Protein AF-A0A9E5ALF6-F1 (afdb_monomer_lite)

Sequence (150 aa):
MARFAVADIAADNFTQPEVFGDGQWRSRQATKSAQDVIMPLCAPESSVYFDAKINAYVMAHSEGFGSTTLALRTATSPQGPWSPPQTVLRLPESFVGGNFVYAANGHPHLKGADLVLTYVPTQFNDVPTISYKDCYLPHFTKVNLTPEHP

Foldseek 3Di:
DWDDDPVCVVVVHPPWIWAAAPNDTDTPVPPPDDGDPLDPQFDPQKDWDQDPVVQWIKIWWWHDWQLTFIWIWTANDPSDVIDDTDGQGGDPQSVDPQKTKGNWYWDPPDDDANIKIWIAIAGPDPDDPDPPVRHGDIDIDHTHADPVRD

Radius of gyration: 17.68 Å; chains: 1; bounding box: 42×36×46 Å

pLDDT: mean 88.63, std 9.23, range [50.5, 97.38]

Secondary structure (DSSP, 8-state):
-EE--HHHHHTT--S--EEEETTEEEETTT--SPPP--STTPPSS-EEEEETTTTEEEEEEEESSSS-EEEEEEESSTT-PPPPPEEEEE-GGGGSTTEEEEEEEE-TT--SSSEEEEEEEEES-SS-SS-TTTTTSPEEEEEPPPTT--

Structure (mmCIF, N/CA/C/O backbone):
data_AF-A0A9E5ALF6-F1
#
_entry.id   AF-A0A9E5ALF6-F1
#
loop_
_atom_site.group_PDB
_atom_site.id
_atom_site.type_symbol
_atom_site.label_atom_id
_atom_site.label_alt_id
_atom_site.label_comp_id
_atom_site.label_asym_id
_atom_site.label_entity_id
_atom_site.label_seq_id
_atom_site.pdbx_PDB_ins_code
_atom_site.Cartn_x
_atom_site.Cartn_y
_atom_site.Cartn_z
_atom_site.occupancy
_atom_site.B_iso_or_equiv
_atom_site.auth_seq_id
_atom_site.auth_comp_id
_atom_site.auth_asym_id
_atom_site.auth_atom_id
_atom_site.pdbx_PDB_model_num
ATOM 1 N N . MET A 1 1 ? -8.446 7.979 9.362 1.00 88.50 1 MET A N 1
ATOM 2 C CA . MET A 1 1 ? -8.997 6.643 9.014 1.00 88.50 1 MET A CA 1
ATOM 3 C C . MET A 1 1 ? -10.419 6.541 9.533 1.00 88.50 1 MET A C 1
ATOM 5 O O . MET A 1 1 ? -10.710 7.150 10.558 1.00 88.50 1 MET A O 1
ATOM 9 N N . ALA A 1 2 ? -11.278 5.790 8.847 1.00 91.38 2 ALA A N 1
ATOM 10 C CA . ALA A 1 2 ? -12.624 5.471 9.309 1.00 91.38 2 ALA A CA 1
ATOM 11 C C . ALA A 1 2 ? -12.840 3.953 9.309 1.00 91.38 2 ALA A C 1
ATOM 13 O O . ALA A 1 2 ? -12.214 3.245 8.520 1.00 91.38 2 ALA A O 1
ATOM 14 N N . ARG A 1 3 ? -13.718 3.469 10.186 1.00 93.50 3 ARG A N 1
ATOM 15 C CA . ARG A 1 3 ? -14.175 2.077 10.221 1.00 93.50 3 ARG A CA 1
ATOM 16 C C . ARG A 1 3 ? -15.681 2.026 10.451 1.00 93.50 3 ARG A C 1
ATOM 18 O O . ARG A 1 3 ? -16.265 2.972 10.972 1.00 93.50 3 ARG A O 1
ATOM 25 N N . PHE A 1 4 ? -16.279 0.899 10.100 1.00 94.81 4 PHE A N 1
ATOM 26 C CA . PHE A 1 4 ? -17.687 0.602 10.345 1.00 94.81 4 PHE A CA 1
ATOM 27 C C . PHE A 1 4 ? -17.787 -0.665 11.187 1.00 94.81 4 PHE A C 1
ATOM 29 O O . PHE A 1 4 ? -16.930 -1.548 11.082 1.00 94.81 4 PHE A O 1
ATOM 36 N N . ALA A 1 5 ? -18.829 -0.770 12.009 1.00 94.94 5 ALA A N 1
ATOM 37 C CA . ALA A 1 5 ? -19.128 -2.029 12.667 1.00 94.94 5 ALA A CA 1
ATOM 38 C C . ALA A 1 5 ? -19.545 -3.069 11.616 1.00 94.94 5 ALA A C 1
ATOM 40 O O . ALA A 1 5 ? -20.293 -2.771 10.687 1.00 94.94 5 ALA A O 1
ATOM 41 N N . VAL A 1 6 ? -19.096 -4.315 11.783 1.00 96.25 6 VAL A N 1
ATOM 42 C CA . VAL A 1 6 ? -19.445 -5.410 10.860 1.00 96.25 6 VAL A CA 1
ATOM 43 C C . VAL A 1 6 ? -20.961 -5.626 10.802 1.00 96.25 6 VAL A C 1
ATOM 45 O O . VAL A 1 6 ? -21.499 -5.881 9.730 1.00 96.25 6 VAL A O 1
ATOM 48 N N . ALA A 1 7 ? -21.653 -5.476 11.936 1.00 96.75 7 ALA A N 1
ATOM 49 C CA . ALA A 1 7 ? -23.107 -5.590 12.008 1.00 96.75 7 ALA A CA 1
ATOM 50 C C . ALA A 1 7 ? -23.833 -4.512 11.180 1.00 96.75 7 ALA A C 1
ATOM 52 O O . ALA A 1 7 ? -24.843 -4.820 10.556 1.00 96.75 7 ALA A O 1
ATOM 53 N N . ASP A 1 8 ? -23.300 -3.286 11.128 1.00 95.88 8 ASP A N 1
ATOM 54 C CA . ASP A 1 8 ? -23.876 -2.204 10.322 1.00 95.88 8 ASP A CA 1
ATOM 55 C C . ASP A 1 8 ? -23.686 -2.467 8.825 1.00 95.88 8 ASP A C 1
ATOM 57 O O . ASP A 1 8 ? -24.643 -2.365 8.062 1.00 95.88 8 ASP A O 1
ATOM 61 N N . ILE A 1 9 ? -22.488 -2.905 8.409 1.00 96.12 9 ILE A N 1
ATOM 62 C CA . ILE A 1 9 ? -22.232 -3.311 7.015 1.00 96.12 9 ILE A CA 1
ATOM 63 C C . ILE A 1 9 ? -23.180 -4.448 6.609 1.00 96.12 9 ILE A C 1
ATOM 65 O O . ILE A 1 9 ? -23.771 -4.406 5.533 1.00 96.12 9 ILE A O 1
ATOM 69 N N . ALA A 1 10 ? -23.348 -5.457 7.470 1.00 97.25 10 ALA A N 1
ATOM 70 C CA . ALA A 1 10 ? -24.234 -6.592 7.208 1.00 97.25 10 ALA A CA 1
ATOM 71 C C . ALA A 1 10 ? -25.715 -6.188 7.076 1.00 97.25 10 ALA A C 1
ATOM 73 O O . ALA A 1 10 ? -26.490 -6.912 6.455 1.00 97.25 10 ALA A O 1
ATOM 74 N N . ALA A 1 11 ? -26.095 -5.043 7.643 1.00 97.38 11 ALA A N 1
ATOM 75 C CA . ALA A 1 11 ? -27.430 -4.464 7.562 1.00 97.38 11 ALA A CA 1
ATOM 76 C C . ALA A 1 11 ? -27.563 -3.375 6.476 1.00 97.38 11 ALA A C 1
ATOM 78 O O . ALA A 1 11 ? -28.560 -2.656 6.477 1.00 97.38 11 ALA A O 1
ATOM 79 N N . ASP A 1 12 ? -26.578 -3.231 5.578 1.00 97.00 12 ASP A N 1
ATOM 80 C CA . ASP A 1 12 ? -26.531 -2.184 4.539 1.00 97.00 12 ASP A CA 1
ATOM 81 C C . ASP A 1 12 ? -26.562 -0.747 5.109 1.00 97.00 12 ASP A C 1
ATOM 83 O O . ASP A 1 12 ? -27.033 0.208 4.491 1.00 97.00 12 ASP A O 1
ATOM 87 N N . ASN A 1 13 ? -26.052 -0.575 6.332 1.00 95.12 13 ASN A N 1
ATOM 88 C CA . ASN A 1 13 ? -25.988 0.708 7.017 1.00 95.12 13 ASN A CA 1
ATOM 89 C C . ASN A 1 13 ? -24.564 1.284 6.994 1.00 95.12 13 ASN A C 1
ATOM 91 O O . ASN A 1 13 ? -23.697 0.900 7.774 1.00 95.12 13 ASN A O 1
ATOM 95 N N . PHE A 1 14 ? -24.340 2.299 6.160 1.00 93.31 14 PHE A N 1
ATOM 96 C CA . PHE A 1 14 ? -23.057 3.016 6.064 1.00 93.31 14 PHE A CA 1
ATOM 97 C C . PHE A 1 14 ? -23.102 4.428 6.668 1.00 93.31 14 PHE A C 1
ATOM 99 O O . PHE A 1 14 ? -22.261 5.277 6.370 1.00 93.31 14 PHE A O 1
ATOM 106 N N . THR A 1 15 ? -24.102 4.720 7.503 1.00 93.19 15 THR A N 1
ATOM 107 C CA . THR A 1 15 ? -24.348 6.091 7.992 1.00 93.19 15 THR A CA 1
ATOM 108 C C . THR A 1 15 ? -23.600 6.442 9.278 1.00 93.19 15 THR A C 1
ATOM 110 O O . THR A 1 15 ? -23.472 7.623 9.603 1.00 93.19 15 THR A O 1
ATOM 113 N N . GLN A 1 16 ? -23.067 5.440 9.985 1.00 91.12 16 GLN A N 1
ATOM 114 C CA . GLN A 1 16 ? -22.461 5.593 11.313 1.00 91.12 16 GLN A CA 1
ATOM 115 C C . GLN A 1 16 ? -20.985 5.145 11.359 1.00 91.12 16 GLN A C 1
ATOM 117 O O . GLN A 1 16 ? -20.645 4.220 12.095 1.00 91.12 16 GLN A O 1
ATOM 122 N N . PRO A 1 17 ? -20.069 5.770 10.593 1.00 93.75 17 PRO A N 1
ATOM 123 C CA . PRO A 1 17 ? -18.651 5.460 10.722 1.00 93.75 17 PRO A CA 1
ATOM 124 C C . PRO A 1 17 ? -18.087 5.942 12.063 1.00 93.75 17 PRO A C 1
ATOM 126 O O . PRO A 1 17 ? -18.401 7.039 12.547 1.00 93.75 17 PRO A O 1
ATOM 129 N N . GLU A 1 18 ? -17.149 5.168 12.598 1.00 92.50 18 GLU A N 1
ATOM 130 C CA . GLU A 1 18 ? -16.189 5.656 13.580 1.00 92.50 18 GLU A CA 1
ATOM 131 C C . GLU A 1 18 ? -14.966 6.225 12.861 1.00 92.50 18 GLU A C 1
ATOM 133 O O . GLU A 1 18 ? -14.477 5.659 11.882 1.00 92.50 18 GLU A O 1
ATOM 138 N N . VAL A 1 19 ? -14.447 7.340 13.361 1.00 91.75 19 VAL A N 1
ATOM 139 C CA . VAL A 1 19 ? -13.244 8.003 12.859 1.00 91.75 19 VAL A CA 1
ATOM 140 C C . VAL A 1 19 ? -12.178 7.946 13.945 1.00 91.75 19 VAL A C 1
ATOM 142 O O . VAL A 1 19 ? -12.477 8.119 15.128 1.00 91.75 19 VAL A O 1
ATOM 145 N N . PHE A 1 20 ? -10.938 7.677 13.544 1.00 90.12 20 PHE A N 1
ATOM 146 C CA . PHE A 1 20 ? -9.798 7.670 14.455 1.00 90.12 20 PHE A CA 1
ATOM 147 C C . PHE A 1 20 ? -9.239 9.089 14.647 1.00 90.12 20 PHE A C 1
ATOM 149 O O . PHE A 1 20 ? -8.939 9.767 13.659 1.00 90.12 20 PHE A O 1
ATOM 156 N N . GLY A 1 21 ? -9.093 9.523 15.900 1.00 87.81 21 GLY A N 1
ATOM 157 C CA . GLY A 1 21 ? -8.500 10.808 16.280 1.00 87.81 21 GLY A CA 1
ATOM 158 C C . GLY A 1 21 ? -8.222 10.894 17.784 1.00 87.81 21 GLY A C 1
ATOM 159 O O . GLY A 1 21 ? -8.925 10.272 18.584 1.00 87.81 21 GLY A O 1
ATOM 160 N N . ASP A 1 22 ? -7.191 11.647 18.168 1.00 85.06 22 ASP A N 1
ATOM 161 C CA . ASP A 1 22 ? -6.638 11.718 19.527 1.00 85.06 22 ASP A CA 1
ATOM 162 C C . ASP A 1 22 ? -6.400 10.323 20.145 1.00 85.06 22 ASP A C 1
ATOM 164 O O . ASP A 1 22 ? -6.764 10.055 21.295 1.00 85.06 22 ASP A O 1
ATOM 168 N N . GLY A 1 23 ? -5.863 9.393 19.350 1.00 87.19 23 GLY A N 1
ATOM 169 C CA . GLY A 1 23 ? -5.560 8.025 19.775 1.00 87.19 23 GLY A CA 1
ATOM 170 C C . GLY A 1 23 ? -6.778 7.118 19.999 1.00 87.19 23 GLY A C 1
ATOM 171 O O . GLY A 1 23 ? -6.616 6.004 20.502 1.00 87.19 23 GLY A O 1
ATOM 172 N N . GLN A 1 24 ? -7.996 7.558 19.664 1.00 89.19 24 GLN A N 1
ATOM 173 C CA . GLN A 1 24 ? -9.231 6.822 19.946 1.00 89.19 24 GLN A CA 1
ATOM 174 C C . GLN A 1 24 ? -10.173 6.764 18.741 1.00 89.19 24 GLN A C 1
ATOM 176 O O . GLN A 1 24 ? -10.224 7.659 17.901 1.00 89.19 24 GLN A O 1
ATOM 181 N N . TRP A 1 25 ? -10.973 5.699 18.691 1.00 90.69 25 TRP A N 1
ATOM 182 C CA . TRP A 1 25 ? -12.106 5.591 17.776 1.00 90.69 25 TRP A CA 1
ATOM 183 C C . TRP A 1 25 ? -13.313 6.307 18.373 1.00 90.69 25 TRP A C 1
ATOM 185 O O . TRP A 1 25 ? -13.655 6.079 19.534 1.00 90.69 25 TRP A O 1
ATOM 195 N N . ARG A 1 26 ? -13.942 7.195 17.600 1.00 90.06 26 ARG A N 1
ATOM 196 C CA . ARG A 1 26 ? -15.124 7.953 18.030 1.00 90.06 26 ARG A CA 1
ATOM 197 C C . ARG A 1 26 ? -16.139 8.022 16.905 1.00 90.06 26 ARG A C 1
ATOM 199 O O . ARG A 1 26 ? -15.761 8.015 15.736 1.00 90.06 26 ARG A O 1
ATOM 206 N N . SER A 1 27 ? -17.421 8.143 17.241 1.00 88.69 27 SER A N 1
ATOM 207 C CA . SER A 1 27 ? -18.440 8.401 16.224 1.00 88.69 27 SER A CA 1
ATOM 208 C C . SER A 1 27 ? -18.116 9.693 15.473 1.00 88.69 27 SER A C 1
ATOM 210 O O . SER A 1 27 ? -17.685 10.682 16.073 1.00 88.69 27 SER A O 1
ATOM 212 N N . ARG A 1 28 ? -18.349 9.707 14.156 1.00 81.88 28 ARG A N 1
ATOM 213 C CA . ARG A 1 28 ? -18.064 10.880 13.313 1.00 81.88 28 ARG A CA 1
ATOM 214 C C . ARG A 1 28 ? -18.729 12.165 13.817 1.00 81.88 28 ARG A C 1
ATOM 216 O O . ARG A 1 28 ? -18.159 13.240 13.683 1.00 81.88 28 ARG A O 1
ATOM 223 N N . GLN A 1 29 ? -19.926 12.063 14.398 1.00 75.94 29 GLN A N 1
ATOM 224 C CA . GLN A 1 29 ? -20.654 13.210 14.956 1.00 75.94 29 GLN A CA 1
ATOM 225 C C . GLN A 1 29 ? -20.009 13.764 16.237 1.00 75.94 29 GLN A C 1
ATOM 227 O O . GLN A 1 29 ? -20.137 14.954 16.523 1.00 75.94 29 GLN A O 1
ATOM 232 N N . ALA A 1 30 ? -19.312 12.920 17.004 1.00 68.25 30 ALA A N 1
ATOM 233 C CA . ALA A 1 30 ? -18.588 13.326 18.205 1.00 68.25 30 ALA A CA 1
ATOM 234 C C . ALA A 1 30 ? -17.203 13.921 17.890 1.00 68.25 30 ALA A C 1
ATOM 236 O O . ALA A 1 30 ? -16.603 14.571 18.748 1.00 68.25 30 ALA A O 1
ATOM 237 N N . THR A 1 31 ? -16.682 13.726 16.675 1.00 65.50 31 THR A N 1
ATOM 238 C CA . THR A 1 31 ? -15.371 14.243 16.272 1.00 65.50 31 THR A CA 1
ATOM 239 C C . THR A 1 31 ? -15.463 15.734 15.929 1.00 65.50 31 THR A C 1
ATOM 241 O O . THR A 1 31 ? -15.822 16.114 14.818 1.00 65.50 31 THR A O 1
ATOM 244 N N . LYS A 1 32 ? -15.134 16.598 16.897 1.00 62.88 32 LYS A N 1
ATOM 245 C CA . LYS A 1 32 ? -14.903 18.041 16.673 1.00 62.88 32 LYS A CA 1
ATOM 246 C C . LYS A 1 32 ? -13.419 18.390 16.456 1.00 62.88 32 LYS A C 1
ATOM 248 O O . LYS A 1 32 ? -13.121 19.540 16.148 1.00 62.88 32 LYS A O 1
ATOM 253 N N . SER A 1 33 ? -12.506 17.435 16.660 1.00 58.94 33 SER A N 1
ATOM 254 C CA . SER A 1 33 ? -11.049 17.621 16.628 1.00 58.94 33 SER A CA 1
ATOM 255 C C . SER A 1 33 ? -10.417 17.257 15.279 1.00 58.94 33 SER A C 1
ATOM 257 O O . SER A 1 33 ? -11.038 16.616 14.425 1.00 58.94 33 SER A O 1
ATOM 259 N N . ALA A 1 34 ? -9.171 17.705 15.085 1.00 62.34 34 ALA A N 1
ATOM 260 C CA . ALA A 1 34 ? -8.340 17.326 13.948 1.00 62.34 34 ALA A CA 1
ATOM 261 C C . ALA A 1 34 ? -8.129 15.803 13.938 1.00 62.34 34 ALA A C 1
ATOM 263 O O . ALA A 1 34 ? -7.874 15.199 14.974 1.00 62.34 34 ALA A O 1
ATOM 264 N N . GLN A 1 35 ? -8.263 15.180 12.768 1.00 76.06 35 GLN A N 1
ATOM 265 C CA . GLN A 1 35 ? -8.027 13.744 12.615 1.00 76.06 35 GLN A CA 1
ATOM 266 C C . GLN A 1 35 ? -6.529 13.445 12.730 1.00 76.06 35 GLN A C 1
ATOM 268 O O . GLN A 1 35 ? -5.713 14.184 12.173 1.00 76.06 35 GLN A O 1
ATOM 273 N N . ASP A 1 36 ? -6.175 12.343 13.396 1.00 81.56 36 ASP A N 1
ATOM 274 C CA . ASP A 1 36 ? -4.775 11.940 13.534 1.00 81.56 36 ASP A CA 1
ATOM 275 C C . ASP A 1 36 ? -4.172 11.631 12.158 1.00 81.56 36 ASP A C 1
ATOM 277 O O . ASP A 1 36 ? -4.735 10.874 11.353 1.00 81.56 36 ASP A O 1
ATOM 281 N N . VAL A 1 37 ? -2.980 12.175 11.901 1.00 85.69 37 VAL A N 1
ATOM 282 C CA . VAL A 1 37 ? -2.164 11.778 10.751 1.00 85.69 37 VAL A CA 1
ATOM 283 C C . VAL A 1 37 ? -1.537 10.428 11.068 1.00 85.69 37 VAL A C 1
ATOM 285 O O . VAL A 1 37 ? -0.446 10.331 11.620 1.00 85.69 37 VAL A O 1
ATOM 288 N N . ILE A 1 38 ? -2.253 9.368 10.713 1.00 88.38 38 ILE A N 1
ATOM 289 C CA . ILE A 1 38 ? -1.815 7.995 10.976 1.00 88.38 38 ILE A CA 1
ATOM 290 C C . ILE A 1 38 ? -0.807 7.472 9.947 1.00 88.38 38 ILE A C 1
ATOM 292 O O . ILE A 1 38 ? -0.214 6.430 10.167 1.00 88.38 38 ILE A O 1
ATOM 296 N N . MET A 1 39 ? -0.626 8.151 8.811 1.00 83.88 39 MET A N 1
ATOM 297 C CA . MET A 1 39 ? 0.232 7.703 7.706 1.00 83.88 39 MET A CA 1
ATOM 298 C C . MET A 1 39 ? 0.997 8.893 7.105 1.00 83.88 39 MET A C 1
ATOM 300 O O . MET A 1 39 ? 0.671 9.350 6.006 1.00 83.88 39 MET A O 1
ATOM 304 N N . PRO A 1 40 ? 1.981 9.456 7.828 1.00 78.00 40 PRO A N 1
ATOM 305 C CA . PRO A 1 40 ? 2.754 10.579 7.316 1.00 78.00 40 PRO A CA 1
ATOM 306 C C . PRO A 1 40 ? 3.523 10.159 6.057 1.00 78.00 40 PRO A C 1
ATOM 308 O O . PRO A 1 40 ? 4.172 9.113 6.043 1.00 78.00 40 PRO A O 1
ATOM 311 N N . LEU A 1 41 ? 3.462 10.989 5.010 1.00 78.38 41 LEU A N 1
ATOM 312 C CA . LEU A 1 41 ? 4.167 10.786 3.734 1.00 78.38 41 LEU A CA 1
ATOM 313 C C . LEU A 1 41 ? 3.771 9.508 2.964 1.00 78.38 41 LEU A C 1
ATOM 315 O O . LEU A 1 41 ? 4.495 9.088 2.064 1.00 78.38 41 LEU A O 1
ATOM 319 N N . CYS A 1 42 ? 2.636 8.883 3.291 1.00 80.12 42 CYS A N 1
ATOM 320 C CA . CYS A 1 42 ? 2.100 7.786 2.489 1.00 80.12 42 CYS A CA 1
ATOM 321 C C . CYS A 1 42 ? 1.467 8.340 1.206 1.00 80.12 42 CYS A C 1
ATOM 323 O O . CYS A 1 42 ? 0.731 9.331 1.252 1.00 80.12 42 CYS A O 1
ATOM 325 N N . ALA A 1 43 ? 1.756 7.711 0.066 1.00 83.06 43 ALA A N 1
ATOM 326 C CA . ALA A 1 43 ? 1.096 8.054 -1.184 1.00 83.06 43 ALA A CA 1
ATOM 327 C C . ALA A 1 43 ? -0.400 7.688 -1.129 1.00 83.06 43 ALA A C 1
ATOM 329 O O . ALA A 1 43 ? -0.776 6.738 -0.434 1.00 83.06 43 ALA A O 1
ATOM 330 N N . PRO A 1 44 ? -1.261 8.405 -1.875 1.00 85.56 44 PRO A N 1
ATOM 331 C CA . PRO A 1 44 ? -2.619 7.949 -2.143 1.00 85.56 44 PRO A CA 1
ATOM 332 C C . PRO A 1 44 ? -2.632 6.519 -2.700 1.00 85.56 44 PRO A C 1
ATOM 334 O O . PRO A 1 44 ? -1.647 6.067 -3.284 1.00 85.56 44 PRO A O 1
ATOM 337 N N . GLU A 1 45 ? -3.774 5.843 -2.554 1.00 91.69 45 GLU A N 1
ATOM 338 C CA . GLU A 1 45 ? -4.005 4.510 -3.135 1.00 91.69 45 GLU A CA 1
ATOM 339 C C . GLU A 1 45 ? -3.035 3.439 -2.616 1.00 91.69 45 GLU A C 1
ATOM 341 O O . GLU A 1 45 ? -2.487 2.648 -3.379 1.00 91.69 45 GLU A O 1
ATOM 346 N N . SER A 1 46 ? -2.833 3.425 -1.297 1.00 92.38 46 SER A N 1
ATOM 347 C CA . SER A 1 46 ? -2.182 2.328 -0.587 1.00 92.38 46 SER A CA 1
ATOM 348 C C . SER A 1 46 ? -3.187 1.256 -0.164 1.00 92.38 46 SER A C 1
ATOM 350 O O . SER A 1 46 ? -4.398 1.484 -0.075 1.00 92.38 46 SER A O 1
ATOM 352 N N . SER A 1 47 ? -2.663 0.078 0.159 1.00 95.12 47 SER A N 1
ATOM 353 C CA . SER A 1 47 ? -3.438 -1.038 0.702 1.00 95.12 47 SER A CA 1
ATOM 354 C C . SER A 1 47 ? -2.893 -1.439 2.061 1.00 95.12 47 SER A C 1
ATOM 356 O O . SER A 1 47 ? -1.688 -1.372 2.297 1.00 95.12 47 SER A O 1
ATOM 358 N N . VAL A 1 48 ? -3.787 -1.867 2.951 1.00 95.19 48 VAL A N 1
ATOM 359 C CA . VAL A 1 48 ? -3.453 -2.374 4.284 1.00 95.19 48 VAL A CA 1
ATOM 360 C C . VAL A 1 48 ? -4.132 -3.722 4.472 1.00 95.19 48 VAL A C 1
ATOM 362 O O . VAL A 1 48 ? -5.331 -3.853 4.226 1.00 95.19 48 VAL A O 1
ATOM 365 N N . TYR A 1 49 ? -3.382 -4.715 4.935 1.00 95.38 49 TYR A N 1
ATOM 366 C CA . TYR A 1 49 ? -3.909 -6.025 5.304 1.00 95.38 49 TYR A CA 1
ATOM 367 C C . TYR A 1 49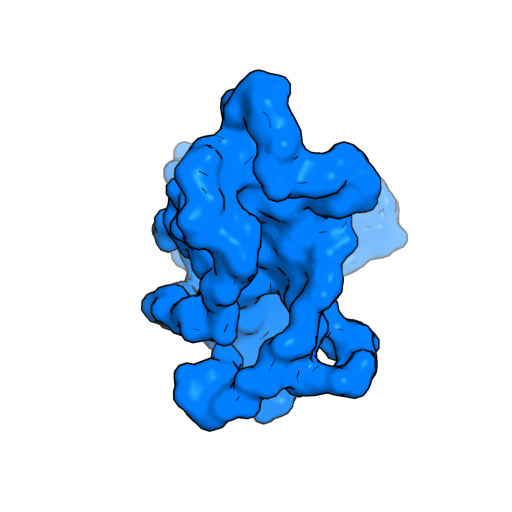 ? -3.232 -6.538 6.572 1.00 95.38 49 TYR A C 1
ATOM 369 O O . TYR A 1 49 ? -2.164 -6.069 6.949 1.00 95.38 49 TYR A O 1
ATOM 377 N N . PHE A 1 50 ? -3.863 -7.494 7.249 1.00 95.25 50 PHE A N 1
ATOM 378 C CA . PHE A 1 50 ? -3.243 -8.197 8.366 1.00 95.25 50 PHE A CA 1
ATOM 379 C C . PHE A 1 50 ? -2.585 -9.484 7.865 1.00 95.25 50 PHE A C 1
ATOM 381 O O . PHE A 1 50 ? -3.249 -10.301 7.222 1.00 95.25 50 PHE A O 1
ATOM 388 N N . ASP A 1 51 ? -1.300 -9.668 8.161 1.00 93.19 51 ASP A N 1
ATOM 389 C CA . ASP A 1 51 ? -0.561 -10.894 7.881 1.00 93.19 51 ASP A CA 1
ATOM 390 C C . ASP A 1 51 ? -0.421 -11.732 9.158 1.00 93.19 51 ASP A C 1
ATOM 392 O O . ASP A 1 51 ? 0.263 -11.366 10.117 1.00 93.19 51 ASP A O 1
ATOM 396 N N . ALA A 1 52 ? -1.072 -12.895 9.162 1.00 91.81 52 ALA A N 1
ATOM 397 C CA . ALA A 1 52 ? -1.063 -13.805 10.301 1.00 91.81 52 ALA A CA 1
ATOM 398 C C . ALA A 1 52 ? 0.288 -14.509 10.523 1.00 91.81 52 ALA A C 1
ATOM 400 O O . ALA A 1 52 ? 0.543 -14.964 11.636 1.00 91.81 52 ALA A O 1
ATOM 401 N N . LYS A 1 53 ? 1.153 -14.619 9.505 1.00 88.25 53 LYS A N 1
ATOM 402 C CA . LYS A 1 53 ? 2.455 -15.299 9.629 1.00 88.25 53 LYS A CA 1
ATOM 403 C C . LYS A 1 53 ? 3.427 -14.495 10.482 1.00 88.25 53 LYS A C 1
ATOM 405 O O . LYS A 1 53 ? 4.184 -15.077 11.251 1.00 88.25 53 LYS A O 1
ATOM 410 N N . ILE A 1 54 ? 3.381 -13.173 10.346 1.00 90.00 54 ILE A N 1
ATOM 411 C CA . ILE A 1 54 ? 4.218 -12.236 11.106 1.00 90.00 54 ILE A CA 1
ATOM 412 C C . ILE A 1 54 ? 3.442 -11.498 12.203 1.00 90.00 54 ILE A C 1
ATOM 414 O O . ILE A 1 54 ? 4.024 -10.713 12.946 1.00 90.00 54 ILE A O 1
ATOM 418 N N . ASN A 1 55 ? 2.138 -11.771 12.325 1.00 93.25 55 ASN A N 1
ATOM 419 C CA . ASN A 1 55 ? 1.241 -11.185 13.318 1.00 93.25 55 ASN A CA 1
ATOM 420 C C . ASN A 1 55 ? 1.273 -9.642 13.318 1.00 93.25 55 ASN A C 1
ATOM 422 O O . ASN A 1 55 ? 1.363 -9.003 14.370 1.00 93.25 55 ASN A O 1
ATOM 426 N N . ALA A 1 56 ? 1.214 -9.045 12.127 1.00 95.31 56 ALA A N 1
ATOM 427 C CA . ALA A 1 56 ? 1.287 -7.601 11.938 1.00 95.31 56 ALA A CA 1
ATOM 428 C C . ALA A 1 56 ? 0.382 -7.135 10.793 1.00 95.31 56 ALA A C 1
ATOM 430 O O . ALA A 1 56 ? 0.047 -7.889 9.882 1.00 95.31 56 ALA A O 1
ATOM 431 N N . TYR A 1 57 ? -0.002 -5.864 10.830 1.00 96.25 57 TYR A N 1
ATOM 432 C CA . TYR A 1 57 ? -0.542 -5.176 9.667 1.00 96.25 57 TYR A CA 1
ATOM 433 C C . TYR A 1 57 ? 0.597 -4.817 8.727 1.00 96.25 57 TYR A C 1
ATOM 435 O O . TYR A 1 57 ? 1.597 -4.263 9.175 1.00 96.25 57 TYR A O 1
ATOM 443 N N . VAL A 1 58 ? 0.409 -5.083 7.441 1.00 95.31 58 VAL A N 1
ATOM 444 C CA . VAL A 1 58 ? 1.314 -4.717 6.356 1.00 95.31 58 VAL A CA 1
ATOM 445 C C . VAL A 1 58 ? 0.612 -3.691 5.481 1.00 95.31 58 VAL A C 1
ATOM 447 O O . VAL A 1 58 ? -0.553 -3.858 5.111 1.00 95.31 58 VAL A O 1
ATOM 450 N N . MET A 1 59 ? 1.328 -2.626 5.147 1.00 95.31 59 MET A N 1
ATOM 451 C CA . MET A 1 59 ? 0.912 -1.632 4.172 1.00 95.31 59 MET A CA 1
ATOM 452 C C . MET A 1 59 ? 1.809 -1.715 2.951 1.00 95.31 59 MET A C 1
ATOM 454 O O . MET A 1 59 ? 3.017 -1.558 3.090 1.00 95.31 59 MET A O 1
ATOM 458 N N . ALA A 1 60 ? 1.218 -1.873 1.771 1.00 95.50 60 ALA A N 1
ATOM 459 C CA . ALA A 1 60 ? 1.910 -1.637 0.510 1.00 95.50 60 ALA A CA 1
ATOM 460 C C . ALA A 1 60 ? 1.556 -0.241 -0.003 1.00 95.50 60 ALA A C 1
ATOM 462 O O . ALA A 1 60 ? 0.380 0.136 -0.016 1.00 95.50 60 ALA A O 1
ATOM 463 N N . HIS A 1 61 ? 2.574 0.531 -0.380 1.00 94.88 61 HIS A N 1
ATOM 464 C CA . HIS A 1 61 ? 2.392 1.878 -0.903 1.00 94.88 61 HIS A CA 1
ATOM 465 C C . HIS A 1 61 ? 3.508 2.278 -1.873 1.00 94.88 61 HIS A C 1
ATOM 467 O O . HIS A 1 61 ? 4.592 1.693 -1.893 1.00 94.88 61 HIS A O 1
ATOM 473 N N . SER A 1 62 ? 3.222 3.286 -2.697 1.00 93.94 62 SER A N 1
ATOM 474 C CA . SER A 1 62 ? 4.240 3.921 -3.536 1.00 93.94 62 SER A CA 1
ATOM 475 C C . SER A 1 62 ? 4.980 4.939 -2.673 1.00 93.94 62 SER A C 1
ATOM 477 O O . SER A 1 62 ? 4.354 5.659 -1.891 1.00 93.94 62 SER A O 1
ATOM 479 N N . GLU A 1 63 ? 6.299 4.995 -2.761 1.00 91.25 63 GLU A N 1
ATOM 480 C CA . GLU A 1 63 ? 7.117 5.961 -2.034 1.00 91.25 63 GLU A CA 1
ATOM 481 C C . GLU A 1 63 ? 7.658 7.027 -2.994 1.00 91.25 63 GLU A C 1
ATOM 483 O O . GLU A 1 63 ? 8.261 6.720 -4.023 1.00 91.25 63 GLU A O 1
ATOM 488 N N . GLY A 1 64 ? 7.413 8.297 -2.654 1.00 84.75 64 GLY A N 1
ATOM 489 C CA . GLY A 1 64 ? 7.751 9.456 -3.482 1.00 84.75 64 GLY A CA 1
ATOM 490 C C . GLY A 1 64 ? 6.648 9.869 -4.467 1.00 84.75 64 GLY A C 1
ATOM 491 O O . GLY A 1 64 ? 5.509 9.413 -4.392 1.00 84.75 64 GLY A O 1
ATOM 492 N N . PHE A 1 65 ? 6.998 10.763 -5.396 1.00 82.94 65 PHE A N 1
ATOM 493 C CA . PHE A 1 65 ? 6.142 11.247 -6.486 1.00 82.94 65 PHE A CA 1
ATOM 494 C C . PHE A 1 65 ? 6.943 11.256 -7.799 1.00 82.94 65 PHE A C 1
ATOM 496 O O . PHE A 1 65 ? 8.114 11.635 -7.802 1.00 82.94 65 PHE A O 1
ATOM 503 N N . GLY A 1 66 ? 6.340 10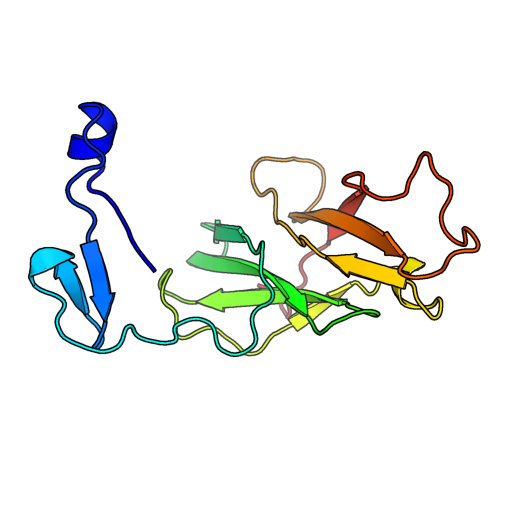.836 -8.914 1.00 82.50 66 GLY A N 1
ATOM 504 C CA . GLY A 1 66 ? 7.054 10.631 -10.185 1.00 82.50 66 GLY A CA 1
ATOM 505 C C . GLY A 1 66 ? 7.780 9.280 -10.230 1.00 82.50 66 GLY A C 1
ATOM 506 O O . GLY A 1 66 ? 7.151 8.227 -10.336 1.00 82.50 66 GLY A O 1
ATOM 507 N N . SER A 1 67 ? 9.110 9.321 -10.117 1.00 81.31 67 SER A N 1
ATOM 508 C CA . SER A 1 67 ? 9.992 8.147 -10.056 1.00 81.31 67 SER A CA 1
ATOM 509 C C . SER A 1 67 ? 9.876 7.452 -8.693 1.00 81.31 67 SER A C 1
ATOM 511 O O . SER A 1 67 ? 10.714 7.651 -7.813 1.00 81.31 67 SER A O 1
ATOM 513 N N . THR A 1 68 ? 8.809 6.681 -8.489 1.00 89.06 68 THR A N 1
ATOM 514 C CA . THR A 1 68 ? 8.517 6.055 -7.192 1.00 89.06 68 THR A CA 1
ATOM 515 C C . THR A 1 68 ? 9.167 4.683 -7.040 1.00 89.06 68 THR A C 1
ATOM 517 O O . THR A 1 68 ? 9.565 4.028 -8.014 1.00 89.06 68 THR A O 1
ATOM 520 N N . THR A 1 69 ? 9.282 4.247 -5.790 1.00 92.31 69 THR A N 1
ATOM 521 C CA . THR A 1 69 ? 9.543 2.854 -5.417 1.00 92.31 69 THR A CA 1
ATOM 522 C C . THR A 1 69 ? 8.277 2.233 -4.836 1.00 92.31 69 THR A C 1
ATOM 524 O O . THR A 1 69 ? 7.393 2.937 -4.346 1.00 92.31 69 THR A O 1
ATOM 527 N N . LEU A 1 70 ? 8.171 0.906 -4.890 1.00 93.88 70 LEU A N 1
ATOM 528 C CA . LEU A 1 70 ? 7.195 0.175 -4.089 1.00 93.88 70 LEU A CA 1
ATOM 529 C C . LEU A 1 70 ? 7.820 -0.080 -2.721 1.00 93.88 70 LEU A C 1
ATOM 531 O O . LEU A 1 70 ? 8.941 -0.596 -2.639 1.00 93.88 70 LEU A O 1
ATOM 535 N N . ALA A 1 71 ? 7.099 0.268 -1.664 1.00 93.69 71 ALA A N 1
ATOM 536 C CA . ALA A 1 71 ? 7.554 0.125 -0.293 1.00 93.69 71 ALA A CA 1
ATOM 537 C C . ALA A 1 71 ? 6.508 -0.575 0.576 1.00 93.69 71 ALA A C 1
ATOM 539 O O . ALA A 1 71 ? 5.300 -0.488 0.328 1.00 93.69 71 ALA A O 1
ATOM 540 N N . LEU A 1 72 ? 7.003 -1.257 1.606 1.00 94.31 72 LEU A N 1
ATOM 541 C CA . LEU A 1 72 ? 6.202 -1.866 2.655 1.00 94.31 72 LEU A CA 1
ATOM 542 C C . LEU A 1 72 ? 6.417 -1.151 3.992 1.00 94.31 72 LEU A C 1
ATOM 544 O O . LEU A 1 72 ? 7.489 -0.605 4.264 1.00 94.31 72 LEU A O 1
ATOM 548 N N . ARG A 1 73 ? 5.387 -1.166 4.836 1.00 94.19 73 ARG A N 1
ATOM 549 C CA . ARG A 1 73 ? 5.457 -0.770 6.250 1.00 94.19 73 ARG A CA 1
ATOM 550 C C . ARG A 1 73 ? 4.694 -1.766 7.099 1.00 94.19 73 ARG A C 1
ATOM 552 O O . ARG A 1 73 ? 3.689 -2.305 6.639 1.00 94.19 73 ARG A O 1
ATOM 559 N N . THR A 1 74 ? 5.096 -1.915 8.355 1.00 95.19 74 THR A N 1
ATOM 560 C CA . THR A 1 74 ? 4.398 -2.769 9.320 1.00 95.19 74 THR A CA 1
ATOM 561 C C . THR A 1 74 ? 3.920 -2.013 10.550 1.00 95.19 74 THR A C 1
ATOM 563 O O . THR A 1 74 ? 4.472 -0.975 10.918 1.00 95.19 74 THR A O 1
ATOM 566 N N . ALA A 1 75 ? 2.861 -2.517 11.180 1.00 95.69 75 ALA A N 1
ATOM 567 C CA . ALA A 1 75 ? 2.348 -2.021 12.453 1.00 95.69 75 ALA A CA 1
ATOM 568 C C . ALA A 1 75 ? 1.622 -3.128 13.225 1.00 95.69 75 ALA A C 1
ATOM 570 O O . ALA A 1 75 ? 1.079 -4.066 12.650 1.00 95.69 75 ALA A O 1
ATOM 571 N N . THR A 1 76 ? 1.520 -2.988 14.544 1.00 96.12 76 THR A N 1
ATOM 572 C CA . THR A 1 76 ? 0.705 -3.886 15.384 1.00 96.12 76 THR A CA 1
ATOM 573 C C . THR A 1 76 ? -0.786 -3.529 15.363 1.00 96.12 76 THR A C 1
ATOM 575 O O . THR A 1 76 ? -1.612 -4.230 15.944 1.00 96.12 76 THR A O 1
ATOM 578 N N . SER A 1 77 ? -1.161 -2.426 14.716 1.00 94.69 77 SER A N 1
ATOM 579 C CA . SER A 1 77 ? -2.533 -1.927 14.608 1.00 94.69 77 SER A CA 1
ATOM 580 C C . SER A 1 77 ? -2.733 -1.195 13.275 1.00 94.69 77 SER A C 1
ATOM 582 O O . SER A 1 77 ? -1.778 -0.608 12.767 1.00 94.69 77 SER A O 1
ATOM 584 N N . PRO A 1 78 ? -3.952 -1.173 12.703 1.00 93.31 78 PRO A N 1
ATOM 585 C CA . PRO A 1 78 ? -4.192 -0.610 11.369 1.00 93.31 78 PRO A CA 1
ATOM 586 C C . PRO A 1 78 ? -4.007 0.914 11.308 1.00 93.31 78 PRO A C 1
ATOM 588 O O . PRO A 1 78 ? -3.843 1.481 10.236 1.00 93.31 78 PRO A O 1
ATOM 591 N N . GLN A 1 79 ? -4.032 1.601 12.447 1.00 93.00 79 GLN A N 1
ATOM 592 C CA . GLN A 1 79 ? -3.737 3.029 12.560 1.00 93.00 79 GLN A CA 1
ATOM 593 C C . GLN A 1 79 ? -2.251 3.332 12.827 1.00 93.00 79 GLN A C 1
ATOM 595 O O . GLN A 1 79 ? -1.898 4.493 13.016 1.00 93.00 79 GLN A O 1
ATOM 600 N N . GLY A 1 80 ? -1.386 2.318 12.889 1.00 93.00 80 GLY A N 1
ATOM 601 C CA . GLY A 1 80 ? 0.002 2.477 13.313 1.00 93.00 80 GLY A CA 1
ATOM 602 C C . GLY A 1 80 ? 0.208 2.360 14.837 1.00 93.00 80 GLY A C 1
ATOM 603 O O . GLY A 1 80 ? -0.671 1.852 15.539 1.00 93.00 80 GLY A O 1
ATOM 604 N N . PRO A 1 81 ? 1.364 2.813 15.365 1.00 93.19 81 PRO A N 1
ATOM 605 C CA . PRO A 1 81 ? 2.428 3.505 14.636 1.00 93.19 81 PRO A CA 1
ATOM 606 C C . PRO A 1 81 ? 3.058 2.599 13.575 1.00 93.19 81 PRO A C 1
ATOM 608 O O . PRO A 1 81 ? 3.344 1.434 13.837 1.00 93.19 81 PRO A O 1
ATOM 611 N N . TRP A 1 82 ? 3.235 3.133 12.368 1.00 94.38 82 TRP A N 1
ATOM 612 C CA . TRP A 1 82 ? 3.853 2.401 11.265 1.00 94.38 82 TRP A CA 1
ATOM 613 C C . TRP A 1 82 ? 5.370 2.467 11.343 1.00 94.38 82 TRP A C 1
ATOM 615 O O . TRP A 1 82 ? 5.937 3.499 11.714 1.00 94.38 82 TRP A O 1
ATOM 625 N N . SER A 1 83 ? 6.025 1.388 10.926 1.00 93.50 83 SER A N 1
ATOM 626 C CA . SER A 1 83 ? 7.465 1.357 10.713 1.00 93.50 83 SER A CA 1
ATOM 627 C C . SER A 1 83 ? 7.903 2.418 9.689 1.00 93.50 83 SER A C 1
ATOM 629 O O . SER A 1 83 ? 7.097 2.908 8.877 1.00 93.50 83 SER A O 1
ATOM 631 N N . PRO A 1 84 ? 9.205 2.752 9.659 1.00 92.44 84 PRO A N 1
ATOM 632 C CA . PRO A 1 84 ? 9.805 3.369 8.485 1.00 92.44 84 PRO A CA 1
ATOM 633 C C . PRO A 1 84 ? 9.500 2.555 7.214 1.00 92.44 84 PRO A C 1
ATOM 635 O O . PRO A 1 84 ? 9.324 1.333 7.303 1.00 92.44 84 PRO A O 1
ATOM 638 N N . PRO A 1 85 ? 9.411 3.218 6.049 1.00 91.94 85 PRO A N 1
ATOM 639 C CA . PRO A 1 85 ? 9.193 2.541 4.781 1.00 91.94 85 PRO A CA 1
ATOM 640 C C . PRO A 1 85 ? 10.397 1.669 4.441 1.00 91.94 85 PRO A C 1
ATOM 642 O O . PRO A 1 85 ? 11.550 2.073 4.605 1.00 91.94 85 PRO A O 1
ATOM 645 N N . GLN A 1 86 ? 10.115 0.474 3.947 1.00 92.06 86 GLN A N 1
ATOM 646 C CA . GLN A 1 86 ? 11.109 -0.430 3.403 1.00 92.06 86 GLN A CA 1
ATOM 647 C C . GLN A 1 86 ? 10.854 -0.580 1.911 1.00 92.06 86 GLN A C 1
ATOM 649 O O . GLN A 1 86 ? 9.873 -1.196 1.499 1.00 92.06 86 GLN A O 1
ATOM 654 N N . THR A 1 87 ? 11.723 0.008 1.091 1.00 92.62 87 THR A N 1
ATOM 655 C CA . THR A 1 87 ? 11.657 -0.166 -0.363 1.00 92.62 87 THR A CA 1
ATOM 656 C C . THR A 1 87 ? 11.894 -1.636 -0.710 1.00 92.62 87 THR A C 1
ATOM 658 O O . THR A 1 87 ? 12.939 -2.189 -0.377 1.00 92.62 87 THR A O 1
ATOM 661 N N . VAL A 1 88 ? 10.942 -2.245 -1.416 1.00 93.12 88 VAL A N 1
ATOM 662 C CA . VAL A 1 88 ? 11.028 -3.638 -1.884 1.00 93.12 88 VAL A CA 1
ATOM 663 C C . VAL A 1 88 ? 11.339 -3.736 -3.371 1.00 93.12 88 VAL A C 1
ATOM 665 O O . VAL A 1 88 ? 11.913 -4.724 -3.822 1.00 93.12 88 VAL A O 1
ATOM 668 N N . LEU A 1 89 ? 10.966 -2.721 -4.155 1.00 91.62 89 LEU A N 1
ATOM 669 C CA . LEU A 1 89 ? 11.198 -2.731 -5.593 1.00 91.62 89 LEU A CA 1
ATOM 670 C C . LEU A 1 89 ? 11.278 -1.317 -6.158 1.00 91.62 89 LEU A C 1
ATOM 672 O O . LEU A 1 89 ? 10.464 -0.454 -5.833 1.00 91.62 89 LEU A O 1
ATOM 676 N N . ARG A 1 90 ? 12.216 -1.104 -7.081 1.00 91.62 90 ARG A N 1
ATOM 677 C CA . ARG A 1 90 ? 12.188 0.037 -7.997 1.00 91.62 90 ARG A CA 1
ATOM 678 C C . ARG A 1 90 ? 11.933 -0.470 -9.405 1.00 91.62 90 ARG A C 1
ATOM 680 O O . ARG A 1 90 ? 12.631 -1.363 -9.876 1.00 91.62 90 ARG A O 1
ATOM 687 N N . LEU A 1 91 ? 10.921 0.093 -10.045 1.00 90.31 91 LEU A N 1
ATOM 688 C CA . LEU A 1 91 ? 10.406 -0.402 -11.313 1.00 90.31 91 LEU A CA 1
ATOM 689 C C . LEU A 1 91 ? 11.128 0.249 -12.501 1.00 90.31 91 LEU A C 1
ATOM 691 O O . LEU A 1 91 ? 11.556 1.401 -12.377 1.00 90.31 91 LEU A O 1
ATOM 695 N N . PRO A 1 92 ? 11.279 -0.453 -13.641 1.00 88.69 92 PRO A N 1
ATOM 696 C CA . PRO A 1 92 ? 11.925 0.083 -14.841 1.00 88.69 92 PRO A CA 1
ATOM 697 C C . PRO A 1 92 ? 11.362 1.440 -15.285 1.00 88.69 92 PRO A C 1
ATOM 699 O O . PRO A 1 92 ? 12.117 2.353 -15.618 1.00 88.69 92 PRO A O 1
ATOM 702 N N . GLU A 1 93 ? 10.041 1.597 -15.227 1.00 90.56 93 GLU A N 1
ATOM 703 C CA . GLU A 1 93 ? 9.319 2.802 -15.631 1.00 90.56 93 GLU A CA 1
ATOM 704 C C . GLU A 1 93 ? 9.697 4.003 -14.767 1.00 90.56 93 GLU A C 1
ATOM 706 O O . GLU A 1 93 ? 9.713 5.125 -15.266 1.00 90.56 93 GLU A O 1
ATOM 711 N N . SER A 1 94 ? 10.085 3.775 -13.509 1.00 90.56 94 SER A N 1
ATOM 712 C CA . SER A 1 94 ? 10.558 4.832 -12.619 1.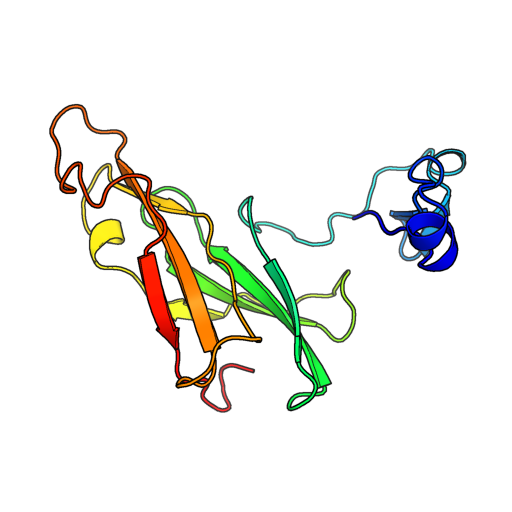00 90.56 94 SER A CA 1
ATOM 713 C C . SER A 1 94 ? 11.911 5.407 -13.053 1.00 90.56 94 SER A C 1
ATOM 715 O O . SER A 1 94 ? 12.257 6.501 -12.621 1.00 90.56 94 SER A O 1
ATOM 717 N N . PHE A 1 95 ? 12.708 4.740 -13.892 1.00 89.44 95 PHE A N 1
ATOM 718 C CA . PHE A 1 95 ? 14.011 5.271 -14.331 1.00 89.44 95 PHE A CA 1
ATOM 719 C C . PHE A 1 95 ? 13.925 6.227 -15.529 1.00 89.44 95 PHE A C 1
ATOM 721 O O . PHE A 1 95 ? 14.939 6.801 -15.926 1.00 89.44 95 PHE A O 1
ATOM 728 N N . VAL A 1 96 ? 12.734 6.424 -16.097 1.00 86.94 96 VAL A N 1
ATOM 729 C CA . VAL A 1 96 ? 12.526 7.277 -17.270 1.00 86.94 96 VAL A CA 1
ATOM 730 C C . VAL A 1 96 ? 11.948 8.627 -16.845 1.00 86.94 96 VAL A C 1
ATOM 732 O O . VAL A 1 96 ? 10.936 8.705 -16.152 1.00 86.94 96 VAL A O 1
ATOM 735 N N . GLY A 1 97 ? 12.596 9.715 -17.264 1.00 85.81 97 GLY A N 1
ATOM 736 C CA . GLY A 1 97 ? 12.155 11.073 -16.944 1.00 85.81 97 GLY A CA 1
ATOM 737 C C . GLY A 1 97 ? 10.748 11.372 -17.471 1.00 85.81 97 GLY A C 1
ATOM 738 O O . GLY A 1 97 ? 10.441 11.099 -18.629 1.00 85.81 97 GLY A O 1
ATOM 739 N N . GLY A 1 98 ? 9.902 11.951 -16.618 1.00 85.94 98 GLY A N 1
ATOM 740 C CA . GLY A 1 98 ? 8.504 12.261 -16.934 1.00 85.94 98 GLY A CA 1
ATOM 741 C C . GLY A 1 98 ? 7.539 11.081 -16.788 1.00 85.94 98 GLY A C 1
ATOM 742 O O . GLY A 1 98 ? 6.331 11.281 -16.915 1.00 85.94 98 GLY A O 1
ATOM 743 N N . ASN A 1 99 ? 8.032 9.884 -16.459 1.00 89.62 99 ASN A N 1
ATOM 744 C CA . ASN A 1 99 ? 7.176 8.778 -16.049 1.00 89.62 99 ASN A CA 1
ATOM 745 C C . ASN A 1 99 ? 6.752 8.925 -14.587 1.00 89.62 99 ASN A C 1
ATOM 747 O O . ASN A 1 99 ? 7.441 9.522 -13.753 1.00 89.62 99 ASN A O 1
ATOM 751 N N . PHE A 1 100 ? 5.600 8.345 -14.289 1.00 89.44 100 PHE A N 1
ATOM 752 C CA . PHE A 1 100 ? 5.006 8.307 -12.970 1.00 89.44 100 PHE A CA 1
ATOM 753 C C . PHE A 1 100 ? 4.515 6.901 -12.673 1.00 89.44 100 PHE A C 1
ATOM 755 O O . PHE A 1 100 ? 3.802 6.312 -13.478 1.00 89.44 100 PHE A O 1
ATOM 762 N N . VAL A 1 101 ? 4.882 6.364 -11.516 1.00 92.50 101 VAL A N 1
ATOM 763 C CA . VAL A 1 101 ? 4.378 5.073 -11.046 1.00 92.50 101 VAL A CA 1
ATOM 764 C C . VAL A 1 101 ? 3.631 5.270 -9.735 1.00 92.50 101 VAL A C 1
ATOM 766 O O . VAL A 1 101 ? 4.102 5.990 -8.852 1.00 92.50 101 VAL A O 1
ATOM 769 N N . TYR A 1 102 ? 2.459 4.655 -9.609 1.00 93.50 102 TYR A N 1
ATOM 770 C CA . TYR A 1 102 ? 1.582 4.846 -8.456 1.00 93.50 102 TYR A CA 1
ATOM 771 C C . TYR A 1 102 ? 0.723 3.604 -8.154 1.00 93.50 102 TYR A C 1
ATOM 773 O O . TYR A 1 102 ? 0.904 2.553 -8.774 1.00 93.50 102 TYR A O 1
ATOM 781 N N . ALA A 1 103 ? -0.188 3.718 -7.180 1.00 94.56 103 ALA A N 1
ATOM 782 C CA . ALA A 1 103 ? -1.154 2.681 -6.791 1.00 94.56 103 ALA A CA 1
ATOM 783 C C . ALA A 1 103 ? -0.534 1.321 -6.415 1.00 94.56 103 ALA A C 1
ATOM 785 O O . ALA A 1 103 ? -1.073 0.260 -6.745 1.00 94.56 103 ALA A O 1
ATOM 786 N N . ALA A 1 104 ? 0.618 1.345 -5.738 1.00 94.81 104 ALA A N 1
ATOM 787 C CA . ALA A 1 104 ? 1.221 0.146 -5.176 1.00 94.81 104 ALA A CA 1
ATOM 788 C C . ALA A 1 104 ? 0.267 -0.537 -4.184 1.00 94.81 104 ALA A C 1
ATOM 790 O O . ALA A 1 104 ? 0.035 -0.028 -3.088 1.00 94.81 104 ALA A O 1
ATOM 791 N N . ASN A 1 105 ? -0.231 -1.716 -4.548 1.00 96.12 105 ASN A N 1
ATOM 792 C CA . ASN A 1 105 ? -1.193 -2.468 -3.751 1.00 96.12 105 ASN A CA 1
ATOM 793 C C . ASN A 1 105 ? -0.762 -3.918 -3.561 1.00 96.12 105 ASN A C 1
ATOM 795 O O . ASN A 1 105 ? -0.328 -4.567 -4.509 1.00 96.12 105 ASN A O 1
ATOM 799 N N . GLY A 1 106 ? -0.904 -4.428 -2.339 1.00 96.00 106 GLY A N 1
ATOM 800 C CA . GLY A 1 106 ? -0.602 -5.803 -1.971 1.00 96.00 106 GLY A CA 1
ATOM 801 C C . GLY A 1 106 ? -1.814 -6.717 -2.076 1.00 96.00 106 GLY A C 1
ATOM 802 O O . GLY A 1 106 ? -2.927 -6.358 -1.694 1.00 96.00 106 GLY A O 1
ATOM 803 N N . HIS A 1 107 ? -1.578 -7.932 -2.569 1.00 96.81 107 HIS A N 1
ATOM 804 C CA . HIS A 1 107 ? -2.608 -8.932 -2.845 1.00 96.81 107 HIS A CA 1
ATOM 805 C C . HIS A 1 107 ? -2.326 -10.235 -2.083 1.00 96.81 107 HIS A C 1
ATOM 807 O O . HIS A 1 107 ? -1.957 -11.238 -2.698 1.00 96.81 107 HIS A O 1
ATOM 813 N N . PRO A 1 108 ? -2.524 -10.274 -0.748 1.00 94.69 108 PRO A N 1
ATOM 814 C CA . PRO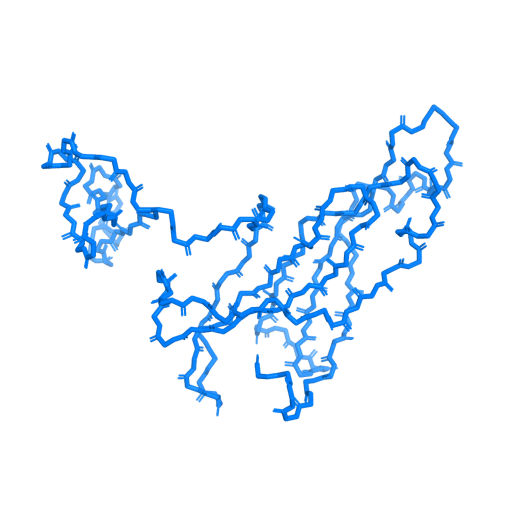 A 1 108 ? -2.174 -11.435 0.090 1.00 94.69 108 PRO A CA 1
ATOM 815 C C . PRO A 1 108 ? -2.982 -12.709 -0.231 1.00 94.69 108 PRO A C 1
ATOM 817 O O . PRO A 1 108 ? -2.651 -13.815 0.201 1.00 94.69 108 PRO A O 1
ATOM 820 N N . HIS A 1 109 ? -4.071 -12.570 -0.989 1.00 94.69 109 HIS A N 1
ATOM 821 C CA . HIS A 1 109 ? -4.918 -13.678 -1.418 1.00 94.69 109 HIS A CA 1
ATOM 822 C C . HIS A 1 109 ? -4.352 -14.424 -2.641 1.00 94.69 109 HIS A C 1
ATOM 824 O O . HIS A 1 109 ? -4.647 -15.611 -2.813 1.00 94.69 109 HIS A O 1
ATOM 830 N N . LEU A 1 110 ? -3.520 -13.768 -3.461 1.00 95.62 110 LEU A N 1
ATOM 831 C CA . LEU A 1 110 ? -2.874 -14.374 -4.626 1.00 95.62 110 LEU A CA 1
ATOM 832 C C . LEU A 1 110 ? -1.757 -15.341 -4.203 1.00 95.62 110 LEU A C 1
ATOM 834 O O . LEU A 1 110 ? -1.174 -15.219 -3.129 1.00 95.62 110 LEU A O 1
ATOM 838 N N . LYS A 1 111 ? -1.483 -16.350 -5.038 1.00 92.00 111 LYS A N 1
ATOM 839 C CA . LYS A 1 111 ? -0.533 -17.442 -4.748 1.00 92.00 111 LYS A CA 1
ATOM 840 C C . LYS A 1 111 ? 0.640 -17.447 -5.735 1.00 92.00 111 LYS A C 1
ATOM 842 O O . LYS A 1 111 ? 0.545 -16.885 -6.822 1.00 92.00 111 LYS A O 1
ATOM 847 N N . GLY A 1 112 ? 1.731 -18.130 -5.375 1.00 90.44 112 GLY A N 1
ATOM 848 C CA . GLY A 1 112 ? 2.913 -18.307 -6.236 1.00 90.44 112 GLY A CA 1
ATOM 849 C C . GLY A 1 112 ? 4.022 -17.257 -6.061 1.00 90.44 112 GLY A C 1
ATOM 850 O O . GLY A 1 112 ? 4.853 -17.112 -6.964 1.00 90.44 112 GLY A O 1
ATOM 851 N N . ALA A 1 113 ? 3.995 -16.529 -4.941 1.00 92.19 113 ALA A N 1
ATOM 852 C CA . ALA A 1 113 ? 5.024 -15.640 -4.390 1.00 92.19 113 ALA A CA 1
ATOM 853 C C . ALA A 1 113 ? 4.766 -15.468 -2.879 1.00 92.19 113 ALA A C 1
ATOM 855 O O . ALA A 1 113 ? 3.687 -15.854 -2.414 1.00 92.19 113 ALA A O 1
ATOM 856 N N . ASP A 1 114 ? 5.701 -14.866 -2.139 1.00 90.19 114 ASP A N 1
ATOM 857 C CA . ASP A 1 114 ? 5.446 -14.468 -0.746 1.00 90.19 114 ASP A CA 1
ATOM 858 C C . ASP A 1 114 ? 4.415 -13.338 -0.688 1.00 90.19 114 ASP A C 1
ATOM 860 O O . ASP A 1 114 ? 3.452 -13.417 0.076 1.00 90.19 114 ASP A O 1
ATOM 864 N N . LEU A 1 115 ? 4.569 -12.342 -1.568 1.00 93.25 115 LEU A N 1
ATOM 865 C CA . LEU A 1 115 ? 3.601 -11.277 -1.796 1.00 93.25 115 LEU A CA 1
ATOM 866 C C . LEU A 1 115 ? 3.515 -10.938 -3.288 1.00 93.25 115 LEU A C 1
ATOM 868 O O . LEU A 1 115 ? 4.524 -10.794 -3.980 1.00 93.25 115 LEU A O 1
ATOM 872 N N . VAL A 1 116 ? 2.291 -10.787 -3.790 1.00 96.31 116 VAL A N 1
ATOM 873 C CA . VAL A 1 116 ? 2.034 -10.204 -5.110 1.00 96.31 116 VAL A CA 1
ATOM 874 C C . VAL A 1 116 ? 1.657 -8.742 -4.920 1.00 96.31 116 VAL A C 1
ATOM 876 O O . VAL A 1 116 ? 0.758 -8.437 -4.135 1.00 96.31 116 VAL A O 1
ATOM 879 N N . LEU A 1 117 ? 2.328 -7.855 -5.649 1.00 96.50 117 LEU A N 1
ATOM 880 C CA . LEU A 1 117 ? 2.001 -6.436 -5.710 1.00 96.50 117 LEU A CA 1
ATOM 881 C C . LEU A 1 117 ? 1.457 -6.076 -7.092 1.00 96.50 117 LEU A C 1
ATOM 883 O O . LEU A 1 117 ? 1.858 -6.667 -8.098 1.00 96.50 117 LEU A O 1
ATOM 887 N N . THR A 1 118 ? 0.593 -5.068 -7.143 1.00 96.81 118 THR A N 1
ATOM 888 C CA . THR A 1 118 ? 0.293 -4.336 -8.375 1.00 96.81 118 THR A CA 1
ATOM 889 C C . THR A 1 118 ? 0.753 -2.898 -8.284 1.00 96.81 118 THR A C 1
ATOM 891 O O . THR A 1 118 ? 0.790 -2.345 -7.190 1.00 96.81 118 THR A O 1
ATOM 894 N N . TYR A 1 119 ? 1.032 -2.289 -9.427 1.00 95.50 119 TYR A N 1
ATOM 895 C CA . TYR A 1 119 ? 1.278 -0.856 -9.577 1.00 95.50 119 TYR A CA 1
ATOM 896 C C . TYR A 1 119 ? 0.732 -0.377 -10.923 1.00 95.50 119 TYR A C 1
ATOM 898 O O . TYR A 1 119 ? 0.445 -1.197 -11.797 1.00 95.50 119 TYR A O 1
ATOM 906 N N . VAL A 1 120 ? 0.609 0.935 -11.110 1.00 95.06 120 VAL A N 1
ATOM 907 C CA . VAL A 1 120 ? 0.199 1.532 -12.385 1.00 95.06 120 VAL A CA 1
ATOM 908 C C . VAL A 1 120 ? 1.297 2.472 -12.884 1.00 95.06 120 VAL A C 1
ATOM 910 O O . VAL A 1 120 ? 1.584 3.472 -12.220 1.00 95.06 120 VAL A O 1
ATOM 913 N N . PRO A 1 121 ? 1.930 2.183 -14.034 1.00 93.81 121 PRO A N 1
ATOM 914 C CA . PRO A 1 121 ? 2.814 3.119 -14.700 1.00 93.81 121 PRO A CA 1
ATOM 915 C C . PRO A 1 121 ? 2.007 4.062 -15.599 1.00 93.81 121 PRO A C 1
ATOM 917 O O . PRO A 1 121 ? 1.069 3.672 -16.292 1.00 93.81 121 PRO A O 1
ATOM 920 N N . THR A 1 122 ? 2.388 5.326 -15.603 1.00 92.12 122 THR A N 1
ATOM 921 C CA . THR A 1 122 ? 1.865 6.363 -16.487 1.00 92.12 122 THR A CA 1
ATOM 922 C C . THR A 1 122 ? 2.966 7.376 -16.794 1.00 92.12 122 THR A C 1
ATOM 924 O O . THR A 1 122 ? 4.118 7.216 -16.386 1.00 92.12 122 THR A O 1
ATOM 927 N N . GLN A 1 123 ? 2.640 8.415 -17.548 1.00 89.56 123 GLN A N 1
ATOM 928 C CA . GLN A 1 123 ? 3.581 9.444 -17.961 1.00 89.56 123 GLN A CA 1
ATOM 929 C C . GLN A 1 123 ? 2.910 10.811 -18.039 1.00 89.56 123 GLN A C 1
ATOM 931 O O . GLN A 1 123 ? 1.742 10.927 -18.400 1.00 89.56 123 GLN A O 1
ATOM 936 N N . PHE A 1 124 ? 3.686 11.846 -17.732 1.00 85.06 124 PHE A N 1
ATOM 937 C CA . PHE A 1 124 ? 3.307 13.247 -17.914 1.00 85.06 124 PHE A CA 1
ATOM 938 C C . PHE A 1 124 ? 3.765 13.812 -19.265 1.00 85.06 124 PHE A C 1
ATOM 940 O O . PHE A 1 124 ? 3.419 14.939 -19.601 1.00 85.06 124 PHE A O 1
ATOM 947 N N . ASN A 1 125 ? 4.561 13.056 -20.025 1.00 77.25 125 ASN A N 1
ATOM 948 C CA . ASN A 1 125 ? 5.116 13.505 -21.298 1.00 77.25 125 ASN A CA 1
ATOM 949 C C . ASN A 1 125 ? 4.109 13.351 -22.444 1.00 77.25 125 ASN A C 1
ATOM 951 O O . ASN A 1 125 ? 3.406 12.343 -22.528 1.00 77.25 125 ASN A O 1
ATOM 955 N N . ASP A 1 126 ? 4.154 14.289 -23.391 1.00 76.06 126 ASP A N 1
ATOM 956 C CA . ASP A 1 126 ? 3.378 14.224 -24.637 1.00 76.06 126 ASP A CA 1
ATOM 957 C C . ASP A 1 126 ? 3.891 13.136 -25.597 1.00 76.06 126 ASP A C 1
ATOM 959 O O . ASP A 1 126 ? 3.142 12.616 -26.424 1.00 76.06 126 ASP A O 1
ATOM 963 N N . VAL A 1 127 ? 5.175 12.770 -25.488 1.00 79.06 127 VAL A N 1
ATOM 964 C CA . VAL A 1 127 ? 5.782 11.686 -26.272 1.00 79.06 127 VAL A CA 1
ATOM 965 C C . VAL A 1 127 ? 5.732 10.382 -25.461 1.00 79.06 127 VAL A C 1
ATOM 967 O O . VAL A 1 127 ? 6.258 10.350 -24.344 1.00 79.06 127 VAL A O 1
ATOM 970 N N . PRO A 1 128 ? 5.120 9.301 -25.982 1.00 79.50 128 PRO A N 1
ATOM 971 C CA . PRO A 1 128 ? 5.012 8.023 -25.285 1.00 79.50 128 PRO A CA 1
ATOM 972 C C . PRO A 1 128 ? 6.372 7.353 -25.084 1.00 79.50 128 PRO A C 1
ATOM 974 O O . PRO A 1 128 ? 7.056 7.000 -26.043 1.00 79.50 128 PRO A O 1
ATOM 977 N N . THR A 1 129 ? 6.747 7.160 -23.824 1.00 85.38 129 THR A N 1
ATOM 978 C CA . THR A 1 129 ? 7.886 6.340 -23.376 1.00 85.38 129 THR A CA 1
ATOM 979 C C . THR A 1 129 ? 7.416 4.978 -22.867 1.00 85.38 129 THR A C 1
ATOM 981 O O . THR A 1 129 ? 8.182 4.016 -22.881 1.00 85.38 129 THR A O 1
ATOM 984 N N . ILE A 1 130 ? 6.151 4.889 -22.448 1.00 83.69 130 ILE A N 1
ATOM 985 C CA . ILE A 1 130 ? 5.449 3.647 -22.133 1.00 83.69 130 ILE A CA 1
ATOM 986 C C . ILE A 1 130 ? 4.502 3.349 -23.296 1.00 83.69 130 ILE A C 1
ATOM 988 O O . ILE A 1 130 ? 3.822 4.235 -23.816 1.00 83.69 130 ILE A O 1
ATOM 992 N N . SER A 1 131 ? 4.451 2.087 -23.719 1.00 84.94 131 SER A N 1
ATOM 993 C CA . SER A 1 131 ? 3.485 1.641 -24.724 1.00 84.94 131 SER A CA 1
ATOM 994 C C . SER A 1 131 ? 2.059 1.939 -24.249 1.00 84.94 131 SER A C 1
ATOM 996 O O . SER A 1 131 ? 1.709 1.673 -23.102 1.00 84.94 131 SER A O 1
ATOM 998 N N . TYR A 1 132 ? 1.199 2.453 -25.133 1.00 80.62 132 TYR A N 1
ATOM 999 C CA . TYR A 1 132 ? -0.204 2.744 -24.799 1.00 80.62 132 TYR A CA 1
ATOM 1000 C C . TYR A 1 132 ? -0.978 1.530 -24.270 1.00 80.62 132 TYR A C 1
ATOM 1002 O O . TYR A 1 132 ? -1.974 1.704 -23.580 1.00 80.62 132 TYR A O 1
ATOM 1010 N N . LYS A 1 133 ? -0.539 0.307 -24.596 1.00 84.81 133 LYS A N 1
ATOM 1011 C CA . LYS A 1 133 ? -1.152 -0.927 -24.085 1.00 84.81 133 LYS A CA 1
ATOM 1012 C C . LYS A 1 133 ? -0.767 -1.234 -22.642 1.00 84.81 133 LYS A C 1
ATOM 1014 O O . LYS A 1 133 ? -1.429 -2.053 -22.025 1.00 84.81 133 LYS A O 1
ATOM 1019 N N . ASP A 1 134 ? 0.288 -0.603 -22.144 1.00 86.94 134 ASP A N 1
ATOM 1020 C CA . ASP A 1 134 ? 0.878 -0.853 -20.831 1.00 86.94 134 ASP A CA 1
ATOM 1021 C C . ASP A 1 134 ? 0.724 0.364 -19.905 1.00 86.94 134 ASP A C 1
ATOM 1023 O O . ASP A 1 134 ? 0.794 0.232 -18.686 1.00 86.94 134 ASP A O 1
ATOM 1027 N N . CYS A 1 135 ? 0.489 1.548 -20.476 1.00 89.94 135 CYS A N 1
ATOM 1028 C CA . CYS A 1 135 ? 0.240 2.787 -19.754 1.00 89.94 135 CYS A CA 1
ATOM 1029 C C . CYS A 1 135 ? -1.158 2.777 -19.118 1.00 89.94 135 CYS A C 1
ATOM 1031 O O . CYS A 1 135 ? -2.148 2.452 -19.773 1.00 89.94 135 CYS A O 1
ATOM 1033 N N . TYR A 1 136 ? -1.239 3.190 -17.853 1.00 91.81 136 TYR A N 1
ATOM 1034 C CA . TYR A 1 136 ? -2.487 3.348 -17.103 1.00 91.81 136 TYR A CA 1
ATOM 1035 C C . TYR A 1 136 ? -3.280 2.045 -16.881 1.00 91.81 136 TYR A C 1
ATOM 1037 O O . TYR A 1 136 ? -4.491 2.067 -16.662 1.00 91.81 136 TYR A O 1
ATOM 1045 N N . LEU A 1 137 ? -2.593 0.899 -16.906 1.00 93.56 137 LEU A N 1
ATOM 1046 C CA . LEU A 1 137 ? -3.132 -0.401 -16.506 1.00 93.56 137 LEU A CA 1
ATOM 1047 C C . LEU A 1 137 ? -2.366 -0.954 -15.296 1.00 93.56 137 LEU A C 1
ATOM 1049 O O . LEU A 1 137 ? -1.201 -0.609 -15.114 1.00 93.56 137 LEU A O 1
ATOM 1053 N N . PRO A 1 138 ? -2.977 -1.821 -14.468 1.00 95.19 138 PRO A N 1
ATOM 1054 C CA . PRO A 1 138 ? -2.257 -2.504 -13.402 1.00 95.19 138 PRO A CA 1
ATOM 1055 C C . PRO A 1 138 ? -1.241 -3.512 -13.950 1.00 95.19 138 PRO A C 1
ATOM 1057 O O . PRO A 1 138 ? -1.590 -4.416 -14.710 1.00 95.19 138 PRO A O 1
ATOM 1060 N N . HIS A 1 139 ? 0.001 -3.402 -13.492 1.00 95.31 139 HIS A N 1
ATOM 1061 C CA . HIS A 1 139 ? 1.065 -4.380 -13.707 1.00 95.31 139 HIS A CA 1
ATOM 1062 C C . HIS A 1 139 ? 1.264 -5.203 -12.448 1.00 95.31 139 HIS A C 1
ATOM 1064 O O . HIS A 1 139 ? 1.208 -4.664 -11.346 1.00 95.31 139 HIS A O 1
ATOM 1070 N N . PHE A 1 140 ? 1.515 -6.501 -12.606 1.00 95.81 140 PHE A N 1
ATOM 1071 C CA . PHE A 1 140 ? 1.770 -7.411 -11.493 1.00 95.81 140 PHE A CA 1
ATOM 1072 C C . PHE A 1 140 ? 3.265 -7.643 -11.314 1.00 95.81 140 PHE A C 1
ATOM 1074 O O . PHE A 1 140 ? 3.988 -7.896 -12.275 1.00 95.81 140 PHE A O 1
ATOM 1081 N N . THR A 1 141 ? 3.710 -7.655 -10.063 1.00 95.06 141 THR A N 1
ATOM 1082 C CA . THR A 1 141 ? 5.065 -8.057 -9.690 1.00 95.06 141 THR A CA 1
ATOM 1083 C C . THR A 1 141 ? 5.041 -8.969 -8.469 1.00 95.06 141 THR A C 1
ATOM 1085 O O . THR A 1 141 ? 4.114 -8.940 -7.656 1.00 95.06 141 THR A O 1
ATOM 1088 N N . LYS A 1 142 ? 6.056 -9.823 -8.361 1.00 94.56 142 LYS A N 1
ATOM 1089 C CA . LYS A 1 142 ? 6.237 -10.753 -7.246 1.00 94.56 142 LYS A CA 1
ATOM 1090 C C . LYS A 1 142 ? 7.357 -10.240 -6.362 1.00 94.56 142 LYS A C 1
ATOM 1092 O O . LYS A 1 142 ? 8.430 -9.912 -6.862 1.00 94.56 142 LYS A O 1
ATOM 1097 N N . VAL A 1 143 ? 7.118 -10.227 -5.061 1.00 89.88 143 VAL A N 1
ATOM 1098 C CA . VAL A 1 143 ? 8.110 -9.866 -4.053 1.00 89.88 143 VAL A CA 1
ATOM 1099 C C . VAL A 1 143 ? 8.363 -11.090 -3.188 1.00 89.88 143 VAL A C 1
ATOM 1101 O O . VAL A 1 143 ? 7.421 -11.743 -2.733 1.00 89.88 143 VAL A O 1
ATOM 1104 N N . ASN A 1 144 ? 9.642 -11.404 -2.994 1.00 82.62 144 ASN A N 1
ATOM 1105 C CA . ASN A 1 144 ? 10.072 -12.365 -1.989 1.00 82.62 144 ASN A CA 1
ATOM 1106 C C . ASN A 1 144 ? 10.355 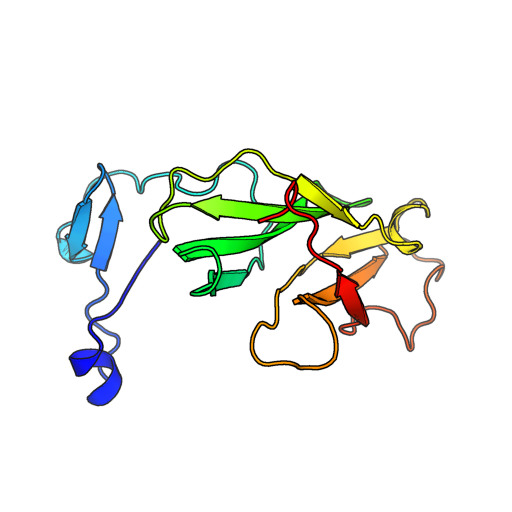-11.579 -0.713 1.00 82.62 144 ASN A C 1
ATOM 1108 O O . ASN A 1 144 ? 11.144 -10.631 -0.739 1.00 82.62 144 ASN A O 1
ATOM 1112 N N . LEU A 1 145 ? 9.694 -11.950 0.374 1.00 77.88 145 LEU A N 1
ATOM 1113 C CA . LEU A 1 145 ? 9.857 -11.275 1.652 1.00 77.88 145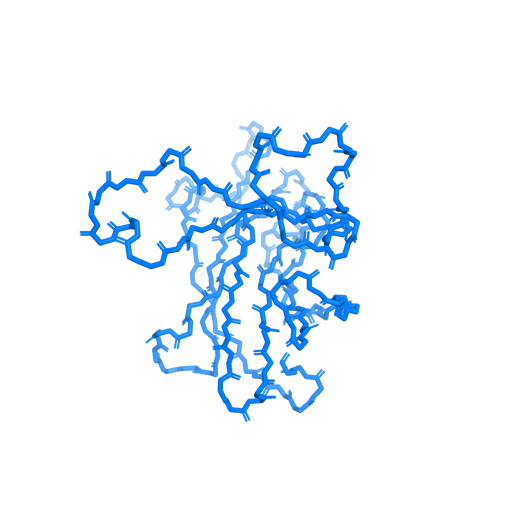 LEU A CA 1
ATOM 1114 C C . LEU A 1 145 ? 11.028 -11.936 2.377 1.00 77.88 145 LEU A C 1
ATOM 1116 O O . LEU A 1 145 ? 11.008 -13.131 2.672 1.00 77.88 145 LEU A O 1
ATOM 1120 N N . THR A 1 146 ? 12.094 -11.178 2.612 1.00 67.94 146 THR A N 1
ATOM 1121 C CA . THR A 1 146 ? 13.202 -11.632 3.458 1.00 67.94 146 THR A CA 1
ATOM 1122 C C . THR A 1 146 ? 12.877 -11.329 4.923 1.00 67.94 146 THR A C 1
ATOM 1124 O O . THR A 1 146 ? 11.999 -10.518 5.193 1.00 67.94 146 THR A O 1
ATOM 1127 N N . PRO A 1 147 ? 13.583 -11.916 5.906 1.00 56.47 147 PRO A N 1
ATOM 1128 C CA . PRO A 1 147 ? 13.367 -11.598 7.323 1.00 56.47 147 PRO A CA 1
ATOM 1129 C C . PRO A 1 147 ? 13.531 -10.108 7.671 1.00 56.47 147 PRO A C 1
ATOM 1131 O O . PRO A 1 147 ? 13.042 -9.660 8.703 1.00 56.47 147 PRO A O 1
ATOM 1134 N N . GLU A 1 148 ? 14.221 -9.345 6.819 1.00 58.41 148 GLU A N 1
ATOM 1135 C CA . GLU A 1 148 ? 14.372 -7.892 6.941 1.00 58.41 148 GLU A CA 1
ATOM 1136 C C . GLU A 1 148 ? 13.159 -7.115 6.400 1.00 58.41 148 GLU A C 1
ATOM 1138 O O . GLU A 1 148 ? 13.015 -5.938 6.719 1.00 58.41 148 GLU A O 1
ATOM 1143 N N . HIS A 1 149 ? 12.286 -7.782 5.637 1.00 54.25 149 HIS A N 1
ATOM 1144 C CA . HIS A 1 149 ? 11.038 -7.293 5.050 1.00 54.25 149 HIS A CA 1
ATOM 1145 C C . HIS A 1 149 ? 9.830 -8.092 5.574 1.00 54.25 149 HIS A C 1
ATOM 1147 O O . HIS A 1 149 ? 9.300 -8.931 4.843 1.00 54.25 149 HIS A O 1
ATOM 1153 N N . PRO A 1 150 ? 9.416 -7.889 6.839 1.00 50.50 150 PRO A N 1
ATOM 1154 C CA . PRO A 1 150 ? 8.129 -8.374 7.325 1.00 50.50 150 PRO A CA 1
ATOM 1155 C C . PRO A 1 150 ? 6.968 -7.660 6.611 1.00 50.50 150 PRO A C 1
ATOM 1157 O O . PRO A 1 150 ? 7.032 -6.419 6.459 1.00 50.50 150 PRO A O 1
#